Protein AF-A0A3N5R6S0-F1 (afdb_monomer)

Sequence (78 aa):
KSVTRKHVVVISGDHSTPCIKKSHTDDPIPLLVSGNGIKSDGSQRFTESWASKGSMGTLKGSQVISYVLKMMSIQKNN

Mean predicted aligned error: 5.06 Å

Solvent-accessible surface area (backbone atoms only — not comparable to full-atom values): 5327 Å² total; per-residue (Å²): 132,86,81,77,79,85,57,72,50,75,50,61,74,95,70,31,63,51,80,92,69,75,40,78,49,90,57,85,70,43,71,47,78,49,40,84,85,62,83,81,81,79,78,89,60,97,41,62,81,45,37,78,71,39,85,82,60,89,76,58,81,89,46,50,64,64,50,52,52,48,60,57,52,60,60,73,79,111

Foldseek 3Di:
DPPPDWDKDKDWDPFDQDPVNNDTDPQDIAIDIDTDQQDDPPQDDGDPVSRCVGPVHDDDPVCVVVVNVVSVVVSVVD

Secondary structure (DSSP, 8-state):
-------EEEE--SSB--TTTTS-B------EEEETTPPP-S--S-SHHHHTT-TT----GGGHHHHHHHHHHHTT--

Radius of gyration: 14.84 Å; Cα contacts (8 Å, |Δi|>4): 75; chains: 1; bounding box: 46×22×39 Å

Structure (mmCIF, N/CA/C/O backbone):
data_AF-A0A3N5R6S0-F1
#
_entry.id   AF-A0A3N5R6S0-F1
#
loop_
_atom_site.group_PDB
_atom_site.id
_atom_site.type_symbol
_atom_site.label_atom_id
_atom_site.label_alt_id
_atom_site.label_comp_id
_atom_site.label_asym_id
_atom_site.label_entity_id
_atom_site.labe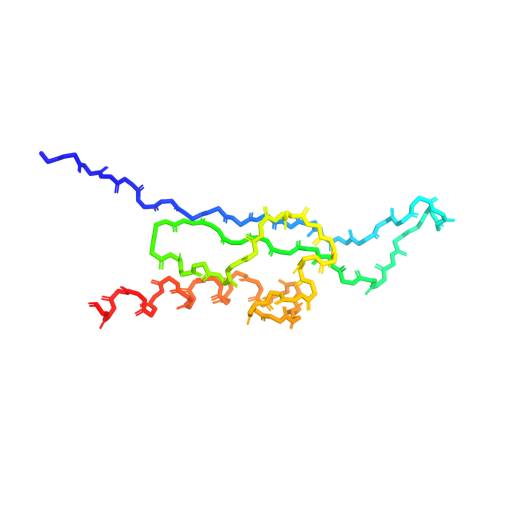l_seq_id
_atom_site.pdbx_PDB_ins_code
_atom_site.Cartn_x
_atom_site.Cartn_y
_atom_site.Cartn_z
_atom_site.occupancy
_atom_site.B_iso_or_equiv
_atom_site.auth_seq_id
_atom_site.auth_comp_id
_atom_site.auth_asym_id
_atom_site.auth_atom_id
_atom_site.pdbx_PDB_model_num
ATOM 1 N N . LYS A 1 1 ? -33.565 -11.652 11.202 1.00 43.94 1 LYS A N 1
ATOM 2 C CA . LYS A 1 1 ? -32.275 -10.939 11.397 1.00 43.94 1 LYS A CA 1
ATOM 3 C C . LYS A 1 1 ? -31.345 -11.326 10.253 1.00 43.94 1 LYS A C 1
ATOM 5 O O . LYS A 1 1 ? -30.896 -12.462 10.235 1.00 43.94 1 LYS A O 1
ATOM 10 N N . SER A 1 2 ? -31.112 -10.439 9.283 1.00 42.25 2 SER A N 1
ATOM 11 C CA . SER A 1 2 ? -30.078 -10.677 8.267 1.00 42.25 2 SER A CA 1
ATOM 12 C C . SER A 1 2 ? -28.719 -10.517 8.944 1.00 42.25 2 SER A C 1
ATOM 14 O O . SER A 1 2 ? -28.404 -9.438 9.443 1.00 42.25 2 SER A O 1
ATOM 16 N N . VAL A 1 3 ? -27.957 -11.603 9.062 1.00 55.34 3 VAL A N 1
ATOM 17 C CA . VAL A 1 3 ? -26.561 -11.542 9.503 1.00 55.34 3 VAL A CA 1
ATOM 18 C C . VAL A 1 3 ? -25.775 -10.974 8.328 1.00 55.34 3 VAL A C 1
ATOM 20 O O . VAL A 1 3 ? -25.370 -11.711 7.432 1.00 55.34 3 VAL A O 1
ATOM 23 N N . THR A 1 4 ? -25.596 -9.656 8.283 1.00 59.34 4 THR A N 1
ATOM 24 C CA . THR A 1 4 ? -24.697 -9.044 7.306 1.00 59.34 4 THR A CA 1
ATOM 25 C C . THR A 1 4 ? -23.274 -9.462 7.663 1.00 59.34 4 THR A C 1
ATOM 27 O O . THR A 1 4 ? -22.716 -9.075 8.692 1.00 59.34 4 THR A O 1
ATOM 30 N N . ARG A 1 5 ? -22.690 -10.343 6.848 1.00 62.34 5 ARG A N 1
ATOM 31 C CA . ARG A 1 5 ? -21.300 -10.767 7.018 1.00 62.34 5 ARG A CA 1
ATOM 32 C C . ARG A 1 5 ? -20.403 -9.544 6.816 1.00 62.34 5 ARG A C 1
ATOM 34 O O . ARG A 1 5 ? -20.430 -8.913 5.762 1.00 62.34 5 ARG A O 1
ATOM 41 N N . LYS A 1 6 ? -19.631 -9.185 7.844 1.00 77.88 6 LYS A N 1
ATOM 42 C CA . LYS A 1 6 ? -18.640 -8.107 7.756 1.00 77.88 6 LYS A CA 1
ATOM 43 C C . LYS A 1 6 ? -17.426 -8.641 7.002 1.00 77.88 6 LYS A C 1
ATOM 45 O O . LYS A 1 6 ? -16.668 -9.438 7.547 1.00 77.88 6 LYS A O 1
ATOM 50 N N . HIS A 1 7 ? -17.273 -8.220 5.754 1.00 88.44 7 HIS A N 1
ATOM 51 C CA . HIS A 1 7 ? -16.120 -8.551 4.925 1.00 88.44 7 HIS A CA 1
ATOM 52 C C . HIS A 1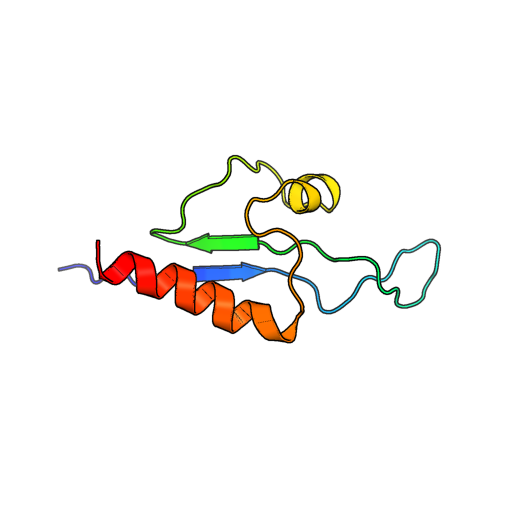 7 ? -15.138 -7.380 4.899 1.00 88.44 7 HIS A C 1
ATOM 54 O O . HIS A 1 7 ? -15.545 -6.219 4.819 1.00 88.44 7 HIS A O 1
ATOM 60 N N . VAL A 1 8 ? -13.850 -7.708 4.967 1.00 93.50 8 VAL A N 1
ATOM 61 C CA . VAL A 1 8 ? -12.749 -6.783 4.701 1.00 93.50 8 VAL A CA 1
ATOM 62 C C . VAL A 1 8 ? -11.961 -7.357 3.535 1.00 93.50 8 VAL A C 1
ATOM 64 O O . VAL A 1 8 ? -11.636 -8.542 3.525 1.00 93.50 8 VAL A O 1
ATOM 67 N N . VAL A 1 9 ? -11.703 -6.513 2.547 1.00 95.50 9 VAL A N 1
ATOM 68 C CA . VAL A 1 9 ? -10.931 -6.817 1.350 1.00 95.50 9 VAL A CA 1
ATOM 69 C C . VAL A 1 9 ? -9.597 -6.098 1.469 1.00 95.50 9 VAL A C 1
ATOM 71 O O . VAL A 1 9 ? -9.556 -4.897 1.745 1.00 95.50 9 VAL A O 1
ATOM 74 N N . VAL A 1 10 ? -8.517 -6.847 1.266 1.00 97.31 10 VAL A N 1
ATOM 75 C CA . VAL A 1 10 ? -7.147 -6.334 1.236 1.00 97.31 10 VAL A CA 1
ATOM 76 C C . VAL A 1 10 ? -6.557 -6.673 -0.126 1.00 97.31 10 VAL A C 1
ATOM 78 O O . VAL A 1 10 ? -6.590 -7.836 -0.523 1.00 97.31 10 VAL A O 1
ATOM 81 N N . ILE A 1 11 ? -6.063 -5.671 -0.851 1.00 98.06 11 ILE A N 1
ATOM 82 C CA . ILE A 1 11 ? -5.487 -5.832 -2.193 1.00 98.06 11 ILE A CA 1
ATOM 83 C C . ILE A 1 11 ? -4.101 -5.195 -2.213 1.00 98.06 11 ILE A C 1
ATOM 85 O O . ILE A 1 11 ? -3.928 -4.061 -1.772 1.00 98.06 11 ILE A O 1
ATOM 89 N N . SER A 1 12 ? -3.129 -5.936 -2.732 1.00 98.00 12 SER A N 1
ATOM 90 C CA . SER A 1 12 ? -1.748 -5.513 -2.960 1.00 98.00 12 SER A CA 1
ATOM 91 C C . SER A 1 12 ? -1.104 -6.478 -3.962 1.00 98.00 12 SER A C 1
ATOM 93 O O . SER A 1 12 ? -1.651 -7.552 -4.219 1.00 98.00 12 SER A O 1
ATOM 95 N N . GLY A 1 13 ? 0.052 -6.111 -4.509 1.00 97.50 13 GLY A N 1
ATOM 96 C CA . GLY A 1 13 ? 0.993 -7.092 -5.060 1.00 97.50 13 GLY A CA 1
ATOM 97 C C . GLY A 1 13 ? 1.825 -7.750 -3.953 1.00 97.50 13 GLY A C 1
ATOM 98 O O . GLY A 1 13 ? 1.656 -7.444 -2.769 1.00 97.50 13 GLY A O 1
ATOM 99 N N . ASP A 1 14 ? 2.755 -8.611 -4.341 1.00 96.56 14 ASP A N 1
ATOM 100 C CA . ASP A 1 14 ? 3.842 -9.124 -3.503 1.00 96.56 14 ASP A CA 1
ATOM 101 C C . ASP A 1 14 ? 5.167 -8.387 -3.760 1.00 96.56 14 ASP A C 1
ATOM 103 O O . ASP A 1 14 ? 5.956 -8.210 -2.832 1.00 96.56 14 ASP A O 1
ATOM 107 N N . HIS A 1 15 ? 5.380 -7.890 -4.982 1.00 96.94 15 HIS A N 1
ATOM 108 C CA . HIS A 1 15 ? 6.529 -7.061 -5.347 1.00 96.94 15 HIS A CA 1
ATOM 109 C C . HIS A 1 15 ? 6.249 -6.157 -6.563 1.00 96.94 15 HIS A C 1
ATOM 111 O O . HIS A 1 15 ? 5.272 -6.337 -7.292 1.00 96.94 15 HIS A O 1
ATOM 117 N N . SER A 1 16 ? 7.141 -5.195 -6.816 1.00 98.19 16 SER A N 1
ATOM 118 C CA . SER A 1 16 ? 7.130 -4.372 -8.031 1.00 98.19 16 SER A CA 1
ATOM 119 C C . SER A 1 16 ? 7.822 -5.095 -9.191 1.00 98.19 16 SER A C 1
ATOM 121 O O . SER A 1 16 ? 8.816 -5.796 -9.003 1.00 98.19 16 SER A O 1
ATOM 123 N N . THR A 1 17 ? 7.320 -4.943 -10.419 1.00 97.69 17 THR A N 1
ATOM 124 C CA . THR A 1 17 ? 8.002 -5.416 -11.645 1.00 97.69 17 THR A CA 1
ATOM 125 C C . THR A 1 17 ? 7.835 -4.393 -12.769 1.00 97.69 17 THR A C 1
ATOM 127 O O . THR A 1 17 ? 7.027 -4.581 -13.683 1.00 97.69 1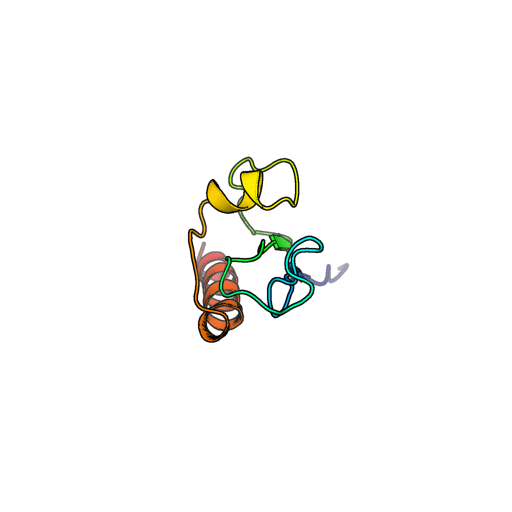7 THR A O 1
ATOM 130 N N . PRO A 1 18 ? 8.557 -3.259 -12.711 1.00 97.62 18 PRO A N 1
ATOM 131 C CA . PRO A 1 18 ? 8.418 -2.203 -13.704 1.00 97.62 18 PRO A CA 1
ATOM 132 C C . PRO A 1 18 ? 8.801 -2.699 -15.103 1.00 97.62 18 PRO A C 1
ATOM 134 O O . PRO A 1 18 ? 9.876 -3.271 -15.299 1.00 97.62 18 PRO A O 1
ATOM 137 N N . CYS A 1 19 ? 7.968 -2.407 -16.108 1.00 98.12 19 CYS A N 1
ATOM 138 C CA . CYS A 1 19 ? 8.188 -2.846 -17.495 1.00 98.12 19 CYS A CA 1
ATOM 139 C C . CYS A 1 19 ? 9.564 -2.431 -18.048 1.00 98.12 19 CYS A C 1
ATOM 141 O O . CYS A 1 19 ? 10.191 -3.187 -18.784 1.00 98.12 19 CYS A O 1
ATOM 143 N N . ILE A 1 20 ? 10.049 -1.244 -17.665 1.00 98.12 20 ILE A N 1
ATOM 144 C CA . ILE A 1 20 ? 11.351 -0.700 -18.091 1.00 98.12 20 ILE A CA 1
ATOM 145 C C . ILE A 1 20 ? 12.514 -1.534 -17.531 1.00 98.12 20 ILE A C 1
ATOM 147 O O . ILE A 1 20 ? 13.560 -1.638 -18.165 1.00 98.12 20 ILE A O 1
ATOM 151 N N . LYS A 1 21 ? 12.337 -2.136 -16.349 1.00 96.62 21 LYS A N 1
ATOM 152 C CA . LYS A 1 21 ? 13.362 -2.939 -15.673 1.00 96.62 21 LYS A CA 1
ATOM 153 C C . LYS A 1 21 ? 13.285 -4.420 -16.037 1.00 96.62 21 LYS A C 1
ATOM 155 O O . LYS A 1 21 ? 14.320 -5.073 -16.055 1.00 96.62 21 LYS A O 1
ATOM 160 N N . LYS A 1 22 ? 12.088 -4.937 -16.358 1.00 97.50 22 LYS A N 1
ATOM 161 C CA . LYS A 1 22 ? 11.832 -6.368 -16.645 1.00 97.50 22 LYS A CA 1
ATOM 162 C C . LYS A 1 22 ? 12.325 -7.307 -15.532 1.00 97.50 22 LYS A C 1
ATOM 164 O O . LYS A 1 22 ? 12.622 -8.471 -15.779 1.00 97.50 22 LYS A O 1
ATOM 169 N N . SER A 1 23 ? 12.432 -6.790 -14.316 1.00 97.88 23 SER A N 1
ATOM 170 C CA .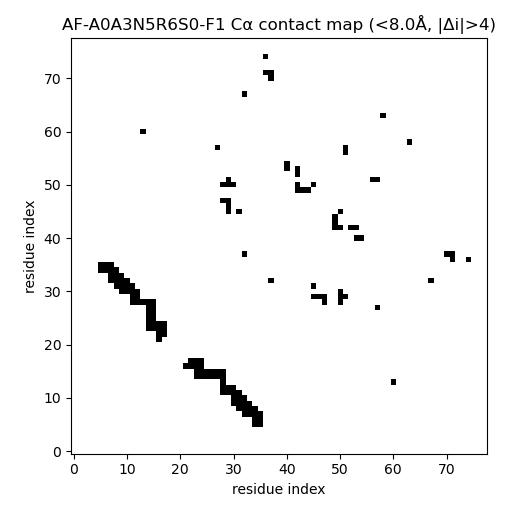 SER A 1 23 ? 12.920 -7.491 -13.136 1.00 97.88 23 SER A CA 1
ATOM 171 C C . SER A 1 23 ? 12.148 -7.012 -11.919 1.00 97.88 23 SER A C 1
ATOM 173 O O . SER A 1 23 ? 11.497 -5.962 -11.961 1.00 97.88 23 SER A O 1
ATOM 175 N N . HIS A 1 24 ? 12.252 -7.762 -10.827 1.00 97.69 24 HIS A N 1
ATOM 176 C CA . HIS A 1 24 ? 11.740 -7.297 -9.547 1.00 97.69 24 HIS A CA 1
ATOM 177 C C . HIS A 1 24 ? 12.530 -6.068 -9.091 1.00 97.69 24 HIS A C 1
ATOM 179 O O . HIS A 1 24 ? 13.723 -5.939 -9.394 1.00 97.69 24 HIS A O 1
ATOM 185 N N . THR A 1 25 ? 11.852 -5.168 -8.389 1.00 97.38 25 THR A N 1
ATOM 186 C CA . THR A 1 25 ? 12.464 -4.018 -7.720 1.00 97.38 25 THR A CA 1
ATOM 187 C C . THR A 1 25 ? 11.922 -3.889 -6.303 1.00 97.38 25 THR A C 1
ATOM 189 O O . THR A 1 25 ? 10.8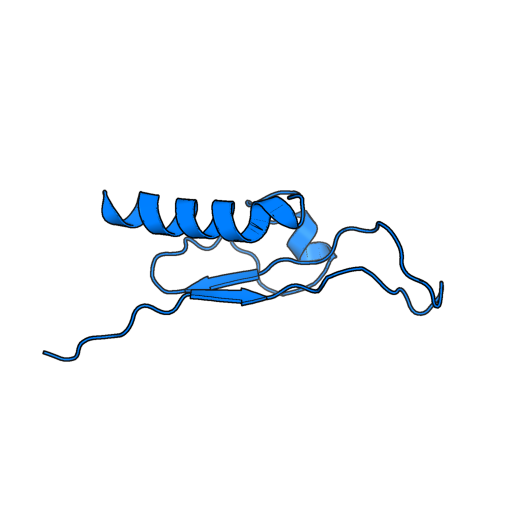43 -4.394 -5.991 1.00 97.38 25 THR A O 1
ATOM 192 N N . ASP A 1 26 ? 12.664 -3.166 -5.466 1.00 96.12 26 ASP A N 1
ATOM 193 C CA . ASP A 1 26 ? 12.290 -2.890 -4.074 1.00 96.12 26 ASP A CA 1
ATOM 194 C C . ASP A 1 26 ? 11.384 -1.650 -3.947 1.00 96.12 26 ASP A C 1
ATOM 196 O O . ASP A 1 26 ? 11.175 -1.130 -2.849 1.00 96.12 26 ASP A O 1
ATOM 200 N N . ASP A 1 27 ? 10.853 -1.149 -5.071 1.00 97.19 27 ASP A N 1
ATOM 201 C CA . ASP A 1 27 ? 9.897 -0.046 -5.068 1.00 97.19 27 ASP A CA 1
ATOM 202 C C . ASP A 1 27 ? 8.628 -0.471 -4.306 1.00 97.19 27 ASP A C 1
ATOM 204 O O . ASP A 1 27 ? 8.110 -1.572 -4.539 1.00 97.19 27 ASP A O 1
ATOM 208 N N . PRO A 1 28 ? 8.087 0.381 -3.417 1.00 97.56 28 PRO A N 1
ATOM 209 C CA . PRO A 1 28 ? 6.890 0.052 -2.660 1.00 97.56 28 PRO A CA 1
ATOM 210 C C . PRO A 1 28 ? 5.680 -0.107 -3.585 1.00 97.56 28 PRO A C 1
ATOM 212 O O . PRO A 1 28 ? 5.514 0.625 -4.560 1.00 97.56 28 PRO A O 1
ATOM 215 N N . ILE A 1 29 ? 4.794 -1.029 -3.221 1.00 98.06 29 ILE A N 1
ATOM 216 C CA . ILE A 1 29 ? 3.561 -1.331 -3.953 1.00 98.06 29 ILE A CA 1
ATOM 217 C C . ILE A 1 29 ? 2.325 -0.754 -3.245 1.00 98.06 29 ILE A C 1
ATOM 219 O O . ILE A 1 29 ? 2.319 -0.621 -2.017 1.00 98.06 29 ILE A O 1
ATOM 223 N N . PRO A 1 30 ? 1.250 -0.430 -3.985 1.00 98.31 30 PRO A N 1
ATOM 224 C CA . PRO A 1 30 ? -0.004 0.020 -3.393 1.00 98.31 30 PRO A CA 1
ATOM 225 C C . PRO A 1 30 ? -0.664 -1.041 -2.499 1.00 98.31 30 PRO A C 1
ATOM 227 O O . PRO A 1 30 ? -0.806 -2.193 -2.902 1.00 98.31 30 PRO A O 1
ATOM 230 N N . LEU A 1 31 ? -1.167 -0.622 -1.333 1.00 98.31 31 LEU A N 1
ATOM 231 C CA . LEU A 1 31 ? -2.001 -1.430 -0.439 1.00 98.31 31 LEU A CA 1
ATOM 232 C C . LEU A 1 31 ? -3.378 -0.775 -0.278 1.00 98.31 31 LEU A C 1
ATOM 234 O O . LEU A 1 31 ? -3.479 0.369 0.162 1.00 98.31 31 LEU A O 1
ATOM 238 N N . LEU A 1 32 ? -4.441 -1.513 -0.592 1.00 97.69 32 LEU A N 1
ATOM 239 C CA . LEU A 1 32 ? -5.829 -1.110 -0.371 1.00 97.69 32 LEU A CA 1
ATOM 240 C C . LEU A 1 32 ? -6.446 -1.972 0.726 1.00 97.69 32 LEU A C 1
ATOM 242 O O . LEU A 1 32 ? -6.393 -3.197 0.657 1.00 97.69 32 LEU A O 1
ATOM 246 N N . VAL A 1 33 ? -7.096 -1.327 1.692 1.00 96.62 33 VAL A N 1
ATOM 247 C CA . VAL A 1 33 ? -7.925 -1.983 2.706 1.00 96.62 33 VAL A CA 1
ATOM 248 C C . VAL A 1 33 ? -9.310 -1.355 2.651 1.00 96.62 33 VAL A C 1
ATOM 250 O O . VAL A 1 33 ? -9.456 -0.150 2.835 1.00 96.62 33 VAL A O 1
ATOM 253 N N . SER A 1 34 ? -10.330 -2.164 2.382 1.00 94.25 34 SER A N 1
ATOM 254 C CA . SER 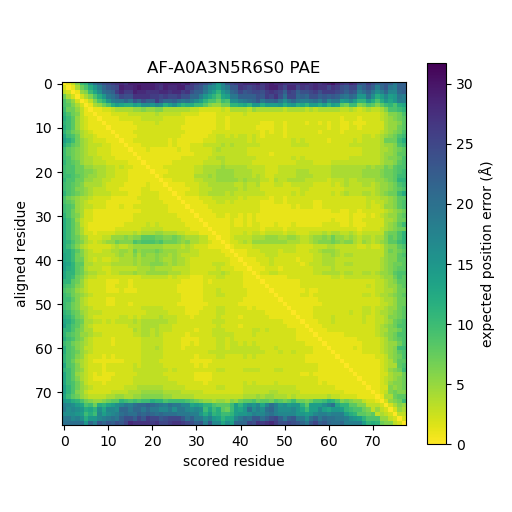A 1 34 ? -11.712 -1.700 2.255 1.00 94.25 34 SER A CA 1
ATOM 255 C C . SER A 1 34 ? -12.666 -2.654 2.955 1.00 94.25 34 SER A C 1
ATOM 257 O O . SER A 1 34 ? -12.511 -3.871 2.894 1.00 94.25 34 SER A O 1
ATOM 259 N N . GLY A 1 35 ? -13.662 -2.113 3.643 1.00 90.75 35 GLY A N 1
ATOM 260 C CA . GLY A 1 35 ? -14.648 -2.915 4.350 1.00 90.75 35 GLY A CA 1
ATOM 261 C C . GLY A 1 35 ? -15.476 -2.089 5.318 1.00 90.75 35 GLY A C 1
ATOM 262 O O . GLY A 1 35 ? -15.178 -0.930 5.608 1.00 90.75 35 GLY A O 1
ATOM 263 N N . ASN A 1 36 ? -16.533 -2.704 5.838 1.00 86.00 36 ASN A N 1
ATOM 264 C CA . ASN A 1 36 ? -17.438 -2.035 6.762 1.00 86.00 36 ASN A CA 1
ATOM 265 C C . ASN A 1 36 ? -16.717 -1.657 8.070 1.00 86.00 36 ASN A C 1
ATOM 267 O O . ASN A 1 36 ? -16.268 -2.541 8.799 1.00 86.00 36 ASN A O 1
ATOM 271 N N . GLY A 1 37 ? -16.676 -0.361 8.394 1.00 80.81 37 GLY A N 1
ATOM 272 C CA . GLY A 1 37 ? -16.002 0.168 9.588 1.00 80.81 37 GLY A CA 1
ATOM 273 C C . GLY A 1 37 ? -14.538 0.572 9.376 1.00 80.81 37 GLY A C 1
ATOM 274 O O . GLY A 1 37 ? -13.903 1.041 10.315 1.00 80.81 37 GLY A O 1
ATOM 275 N N . ILE A 1 38 ? -13.993 0.436 8.162 1.00 88.88 38 ILE A N 1
ATOM 276 C CA . ILE A 1 38 ? -12.701 1.036 7.809 1.00 88.88 38 ILE A CA 1
ATOM 277 C C . ILE A 1 38 ? -12.935 2.506 7.450 1.00 88.88 38 ILE A C 1
ATOM 279 O O . ILE A 1 38 ? -13.717 2.818 6.551 1.00 88.88 38 ILE A O 1
ATOM 283 N N . LYS A 1 39 ? -12.278 3.423 8.168 1.00 89.94 39 LYS A N 1
ATOM 284 C CA . LYS A 1 39 ? -12.364 4.861 7.890 1.00 89.94 39 LYS A CA 1
ATOM 285 C C . LYS A 1 39 ? -11.580 5.182 6.616 1.00 89.94 39 LYS A C 1
ATOM 287 O O . LYS A 1 39 ? -10.401 4.857 6.529 1.00 89.94 39 LYS A O 1
ATOM 292 N N . SER A 1 40 ? -12.231 5.836 5.654 1.00 92.19 40 SER A N 1
ATOM 293 C CA . SER A 1 40 ? -11.559 6.341 4.453 1.00 92.19 40 SER A CA 1
ATOM 294 C C . SER A 1 40 ? -10.604 7.481 4.809 1.00 92.19 40 SER A C 1
ATOM 296 O O . SER A 1 40 ? -10.924 8.330 5.645 1.00 92.19 40 SER A O 1
ATOM 298 N N . ASP A 1 41 ? -9.454 7.516 4.141 1.00 94.56 41 ASP A N 1
ATOM 299 C CA . ASP A 1 41 ? -8.476 8.601 4.225 1.00 94.56 41 ASP A CA 1
ATOM 300 C C . ASP A 1 41 ? -8.596 9.623 3.084 1.00 94.56 41 ASP A C 1
ATOM 302 O O . ASP A 1 41 ? -7.741 10.491 2.934 1.00 94.56 41 ASP A O 1
ATOM 306 N N . GLY A 1 42 ? -9.670 9.543 2.291 1.00 95.19 42 GLY A N 1
ATOM 307 C CA . GLY A 1 42 ? -9.923 10.441 1.164 1.00 95.19 42 GLY A CA 1
ATOM 308 C C . GLY A 1 42 ? -9.255 10.024 -0.150 1.00 95.19 42 GLY A C 1
ATOM 309 O O . GLY A 1 42 ? -9.426 10.719 -1.154 1.00 95.19 42 GLY A O 1
ATOM 310 N N . SER A 1 43 ? -8.538 8.894 -0.185 1.00 96.00 43 SER A N 1
ATOM 311 C CA . SER A 1 43 ? -7.977 8.344 -1.424 1.00 96.00 43 SER A CA 1
ATOM 312 C C . SER A 1 43 ? -9.071 7.968 -2.428 1.00 96.00 43 SER A C 1
ATOM 314 O O . SER A 1 43 ? -10.048 7.308 -2.077 1.00 96.00 43 SER A O 1
ATOM 316 N N . GLN A 1 44 ? -8.899 8.359 -3.696 1.00 95.50 44 GLN A N 1
ATOM 317 C CA . GLN A 1 44 ? -9.917 8.151 -4.742 1.00 95.50 44 GLN A CA 1
ATOM 318 C C . GLN A 1 44 ? -9.570 7.047 -5.749 1.00 95.50 44 GLN A C 1
ATOM 320 O O . GLN A 1 44 ? -10.450 6.563 -6.459 1.00 95.50 44 GLN A O 1
ATOM 325 N N . ARG A 1 45 ? -8.291 6.663 -5.865 1.00 97.50 45 ARG A N 1
ATOM 326 C CA . ARG A 1 45 ? -7.816 5.680 -6.854 1.00 97.50 45 ARG A CA 1
ATOM 327 C C . ARG A 1 45 ? -6.769 4.753 -6.246 1.00 97.50 45 ARG A C 1
ATOM 329 O O . ARG A 1 45 ? -5.997 5.167 -5.388 1.00 97.50 45 ARG A O 1
ATOM 336 N N . PHE A 1 46 ? -6.710 3.523 -6.747 1.00 97.81 46 PHE A N 1
ATOM 337 C CA . PHE A 1 46 ? -5.670 2.555 -6.406 1.00 97.81 46 PHE A CA 1
ATOM 338 C C . PHE A 1 46 ? -4.513 2.661 -7.407 1.00 97.81 46 PHE A C 1
ATOM 340 O O . PHE A 1 46 ? -4.512 2.000 -8.442 1.00 97.81 46 PHE A O 1
ATOM 347 N N . THR A 1 47 ? -3.578 3.571 -7.132 1.00 98.19 47 THR A N 1
ATOM 348 C CA . THR A 1 47 ? -2.340 3.768 -7.903 1.00 98.19 47 THR A CA 1
ATOM 349 C C . THR A 1 47 ? -1.186 4.086 -6.955 1.00 98.19 47 THR A C 1
ATOM 351 O O . THR A 1 47 ? -1.412 4.505 -5.820 1.00 98.19 47 THR A O 1
ATOM 354 N N . GLU A 1 48 ? 0.050 3.960 -7.424 1.00 98.12 48 GLU A N 1
ATOM 355 C CA . GLU A 1 48 ? 1.282 4.240 -6.676 1.00 98.12 48 GLU A CA 1
ATOM 356 C C . GLU A 1 48 ? 1.304 5.673 -6.122 1.00 98.12 48 GLU A C 1
ATOM 358 O O . GLU A 1 48 ? 1.643 5.898 -4.962 1.00 98.12 48 GLU A O 1
ATOM 363 N N . SER A 1 49 ? 0.859 6.652 -6.920 1.00 97.81 49 SER A N 1
ATOM 364 C CA . SER A 1 49 ? 0.818 8.068 -6.517 1.00 97.81 49 SER A CA 1
ATOM 365 C C . SER A 1 49 ? -0.237 8.383 -5.449 1.00 97.81 49 SER A C 1
ATOM 367 O O . SER A 1 49 ? -0.055 9.315 -4.665 1.00 97.81 49 SER A O 1
ATOM 369 N N . TRP A 1 50 ? -1.353 7.649 -5.424 1.00 98.00 50 TRP A N 1
ATOM 370 C CA . TRP A 1 50 ? -2.354 7.792 -4.363 1.00 98.00 50 TRP A CA 1
ATOM 371 C C . TRP A 1 50 ? -1.938 7.026 -3.108 1.00 98.00 50 TRP A C 1
ATOM 373 O O . TRP A 1 50 ? -2.063 7.561 -2.010 1.00 98.00 50 TRP A O 1
ATOM 383 N N . ALA A 1 51 ? -1.368 5.829 -3.265 1.00 97.81 51 ALA A N 1
ATOM 384 C CA . ALA A 1 51 ? -0.884 5.018 -2.153 1.00 97.81 51 ALA A CA 1
ATOM 385 C C . ALA A 1 51 ? 0.205 5.730 -1.337 1.00 97.81 51 ALA A C 1
ATOM 387 O O . ALA A 1 51 ? 0.180 5.664 -0.111 1.00 97.81 51 ALA A O 1
ATOM 388 N N . SER A 1 52 ? 1.102 6.486 -1.982 1.00 97.00 52 SER A N 1
ATOM 389 C CA . SER A 1 52 ? 2.142 7.258 -1.281 1.00 97.00 52 SER A CA 1
ATOM 390 C C . SER A 1 52 ? 1.606 8.384 -0.388 1.00 97.00 52 SER A C 1
ATOM 392 O O . SER A 1 52 ? 2.339 8.898 0.454 1.00 97.00 52 SER A O 1
ATOM 394 N N . LYS A 1 53 ? 0.333 8.764 -0.553 1.00 96.88 53 LYS A N 1
ATOM 395 C CA . LYS A 1 53 ? -0.365 9.783 0.247 1.00 96.88 53 LYS A CA 1
ATOM 396 C C . LYS A 1 53 ? -1.328 9.168 1.267 1.00 96.88 53 LYS A C 1
ATOM 398 O O . LYS A 1 53 ? -1.965 9.907 2.014 1.00 96.88 53 LYS A O 1
ATOM 403 N N . GLY A 1 54 ? -1.463 7.841 1.271 1.00 96.00 54 GLY A N 1
ATOM 404 C CA . GLY A 1 54 ? -2.390 7.125 2.134 1.00 96.00 54 GLY A CA 1
ATOM 405 C C . GLY A 1 54 ? -1.994 7.206 3.608 1.00 96.00 54 GLY A C 1
ATOM 406 O O . GLY A 1 54 ? -0.818 7.193 3.973 1.00 96.00 54 GLY A O 1
ATOM 407 N N . SER A 1 55 ? -2.999 7.235 4.475 1.00 95.50 55 SER A N 1
ATOM 408 C CA . SER A 1 55 ? -2.836 7.387 5.928 1.00 95.50 55 SER A CA 1
ATOM 409 C C . SER A 1 55 ? -2.143 6.208 6.622 1.00 95.50 55 SER A C 1
ATOM 411 O O . SER A 1 55 ? -1.634 6.366 7.730 1.00 95.50 55 SER A O 1
ATOM 413 N N . MET A 1 56 ? -2.098 5.032 5.981 1.00 95.25 56 MET A N 1
ATOM 414 C CA . MET A 1 56 ? -1.402 3.850 6.508 1.00 95.25 56 MET A CA 1
ATOM 415 C C . MET A 1 56 ? 0.126 3.998 6.465 1.00 95.25 56 MET A C 1
ATOM 417 O O . MET A 1 56 ? 0.823 3.292 7.195 1.00 95.25 56 MET A O 1
ATOM 421 N N . GLY A 1 57 ? 0.642 4.909 5.630 1.00 95.94 57 GLY A N 1
ATOM 422 C CA . GLY A 1 57 ? 2.071 5.046 5.366 1.00 95.94 57 GLY A CA 1
ATOM 423 C C . GLY A 1 57 ? 2.677 3.791 4.729 1.00 95.94 57 GLY A C 1
ATOM 424 O O . GLY A 1 57 ? 1.980 2.963 4.141 1.00 95.94 57 GLY A O 1
ATOM 425 N N . THR A 1 58 ? 3.995 3.646 4.852 1.00 96.94 58 THR A N 1
ATOM 426 C CA . THR A 1 58 ? 4.729 2.492 4.317 1.00 96.94 58 THR A CA 1
ATOM 427 C C . THR A 1 58 ? 4.814 1.376 5.355 1.00 96.94 58 THR A C 1
ATOM 429 O O . THR A 1 58 ? 5.262 1.594 6.481 1.00 96.94 58 THR A O 1
ATOM 432 N N . LEU A 1 59 ? 4.438 0.159 4.959 1.00 97.62 59 LEU A N 1
ATOM 433 C CA . LEU A 1 59 ? 4.480 -1.041 5.796 1.00 97.62 59 LEU A CA 1
ATOM 434 C C . LEU A 1 59 ? 5.419 -2.083 5.189 1.00 97.62 59 LEU A C 1
ATOM 436 O O . LEU A 1 59 ? 5.534 -2.194 3.969 1.00 97.62 59 LEU A O 1
ATOM 440 N N . LYS A 1 60 ? 6.043 -2.911 6.032 1.00 97.69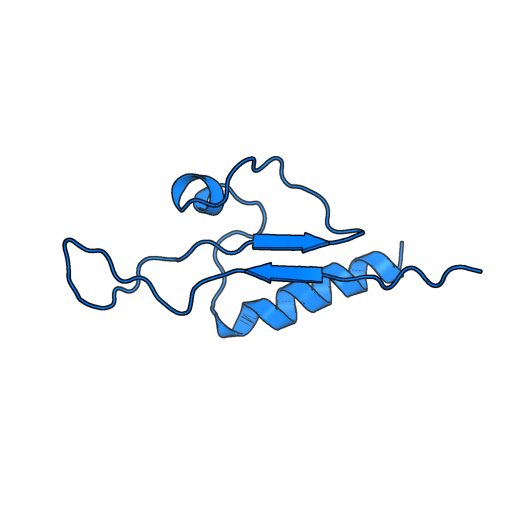 60 LYS A N 1
ATOM 441 C CA . LYS A 1 60 ? 6.655 -4.157 5.553 1.00 97.69 60 LYS A CA 1
ATOM 442 C C . LYS A 1 60 ? 5.552 -5.152 5.198 1.00 97.69 60 LYS A C 1
ATOM 444 O O . LYS A 1 60 ? 4.550 -5.228 5.909 1.00 97.69 60 LYS A O 1
ATOM 449 N N . GLY A 1 61 ? 5.767 -5.984 4.176 1.00 96.25 61 GLY A N 1
ATOM 450 C CA . GLY A 1 61 ? 4.794 -7.009 3.765 1.00 96.25 61 GLY A CA 1
ATOM 451 C C . GLY A 1 61 ? 4.330 -7.905 4.923 1.00 96.25 61 GLY A C 1
ATOM 452 O O . GLY A 1 61 ? 3.138 -8.155 5.088 1.00 96.25 61 GLY A O 1
ATOM 453 N N . SER A 1 62 ? 5.248 -8.280 5.821 1.00 97.00 62 SER A N 1
ATOM 454 C CA . SER A 1 62 ? 4.947 -9.081 7.018 1.00 97.00 62 SER A CA 1
ATOM 455 C C . SER A 1 62 ? 4.047 -8.387 8.050 1.00 97.00 62 SER A C 1
ATOM 457 O O . SER A 1 62 ? 3.480 -9.048 8.917 1.00 97.00 62 SER A O 1
ATOM 459 N N . GLN A 1 63 ? 3.898 -7.063 7.979 1.00 97.94 63 GLN A N 1
ATOM 460 C CA . GLN A 1 63 ? 3.076 -6.283 8.904 1.00 97.94 63 GLN A CA 1
ATOM 461 C C . GLN A 1 63 ? 1.638 -6.102 8.407 1.00 97.94 63 GLN A C 1
ATOM 463 O O . GLN A 1 63 ? 0.774 -5.770 9.218 1.00 97.94 63 GLN A O 1
ATOM 468 N N . VAL A 1 64 ? 1.363 -6.335 7.117 1.00 97.25 64 VAL A N 1
ATOM 469 C CA . VAL A 1 64 ? 0.084 -5.994 6.469 1.00 97.25 64 VAL A CA 1
ATOM 470 C C . VAL A 1 64 ? -1.108 -6.626 7.189 1.00 97.25 64 VAL A C 1
ATOM 472 O O . VAL A 1 64 ? -2.010 -5.916 7.630 1.00 97.25 64 VAL A O 1
ATOM 475 N N . ILE A 1 65 ? -1.102 -7.948 7.379 1.00 96.00 65 ILE A N 1
ATOM 476 C CA . ILE A 1 65 ? -2.241 -8.655 7.985 1.00 96.00 65 ILE A CA 1
ATOM 477 C C . ILE A 1 65 ? -2.438 -8.250 9.450 1.00 96.00 65 ILE A C 1
ATOM 479 O O . ILE A 1 65 ? -3.555 -7.930 9.857 1.00 96.00 65 ILE A O 1
ATOM 483 N N . SER A 1 66 ? -1.361 -8.195 10.236 1.00 96.00 66 SER A N 1
ATOM 484 C CA . SER A 1 66 ? -1.419 -7.784 11.644 1.00 96.00 66 SER A CA 1
ATOM 485 C C . SER A 1 66 ? -1.939 -6.352 11.805 1.00 96.00 66 SER A C 1
ATOM 487 O O . SER A 1 66 ? -2.735 -6.078 12.704 1.00 96.00 66 SER A O 1
ATOM 489 N N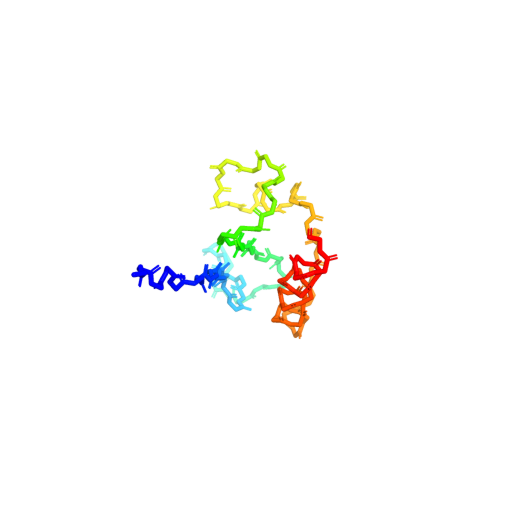 . TYR A 1 67 ? -1.535 -5.444 10.912 1.00 95.56 67 TYR A N 1
ATOM 490 C CA . TYR A 1 67 ? -2.013 -4.064 10.888 1.00 95.56 67 TYR A CA 1
ATOM 491 C C . TYR A 1 67 ? -3.514 -3.996 10.569 1.00 95.56 67 TYR A C 1
ATOM 493 O O . TYR A 1 67 ? -4.266 -3.353 11.302 1.00 95.56 67 TYR A O 1
ATOM 501 N N . VAL A 1 68 ? -3.979 -4.727 9.549 1.00 94.00 68 VAL A N 1
ATOM 502 C CA . VAL A 1 68 ? -5.406 -4.794 9.183 1.00 94.00 68 VAL A CA 1
ATOM 503 C C . VAL A 1 68 ? -6.256 -5.366 10.317 1.00 94.00 68 VAL A C 1
ATOM 505 O O . VAL A 1 68 ? -7.280 -4.782 10.670 1.00 94.00 68 VAL A O 1
ATOM 508 N N . LEU A 1 69 ? -5.822 -6.456 10.954 1.00 92.12 69 LEU A N 1
ATOM 509 C CA . LEU A 1 69 ? -6.539 -7.041 12.091 1.00 92.12 69 LEU A CA 1
ATOM 510 C C . LEU A 1 69 ? -6.628 -6.073 13.278 1.00 92.12 69 LEU A C 1
ATOM 512 O O . LEU A 1 69 ? -7.673 -6.001 13.926 1.00 92.12 69 LEU A O 1
ATOM 516 N N . LYS A 1 70 ? -5.572 -5.290 13.538 1.00 91.56 70 LYS A N 1
ATOM 517 C CA . LYS A 1 70 ? -5.586 -4.234 14.559 1.00 91.56 70 LYS A CA 1
ATOM 518 C C . LYS A 1 70 ? -6.572 -3.117 14.209 1.00 91.56 70 LYS A C 1
ATOM 520 O O . LYS A 1 70 ? -7.320 -2.682 15.081 1.00 91.56 70 LYS A O 1
ATOM 525 N N . MET A 1 71 ? -6.625 -2.683 12.947 1.00 88.88 71 MET A N 1
ATOM 526 C CA . MET A 1 71 ? -7.637 -1.718 12.500 1.00 88.88 71 MET A CA 1
ATOM 527 C C . MET A 1 71 ? -9.054 -2.249 12.734 1.00 88.88 71 MET A C 1
ATOM 529 O O . MET A 1 71 ? -9.910 -1.508 13.204 1.00 88.88 71 MET A O 1
ATOM 533 N N . MET A 1 72 ? -9.298 -3.536 12.476 1.00 86.12 72 MET A N 1
ATOM 534 C CA . MET A 1 72 ? -10.602 -4.167 12.701 1.00 86.12 72 MET A CA 1
ATOM 535 C C . MET A 1 72 ? -10.948 -4.340 14.188 1.00 86.12 72 MET A C 1
ATOM 537 O O . MET A 1 72 ? -12.119 -4.247 14.553 1.00 86.12 72 MET A O 1
ATOM 541 N N . SER A 1 73 ? -9.964 -4.620 15.050 1.00 80.00 73 SER A N 1
ATOM 542 C CA . SER A 1 73 ? -10.196 -4.852 16.482 1.00 80.00 73 SER A CA 1
ATOM 543 C C . SER A 1 73 ? -10.439 -3.561 17.260 1.00 80.00 73 SER A C 1
ATOM 545 O O . SER A 1 73 ? -11.313 -3.543 18.123 1.00 80.00 73 SER A O 1
ATOM 547 N N . ILE A 1 74 ? -9.753 -2.468 16.9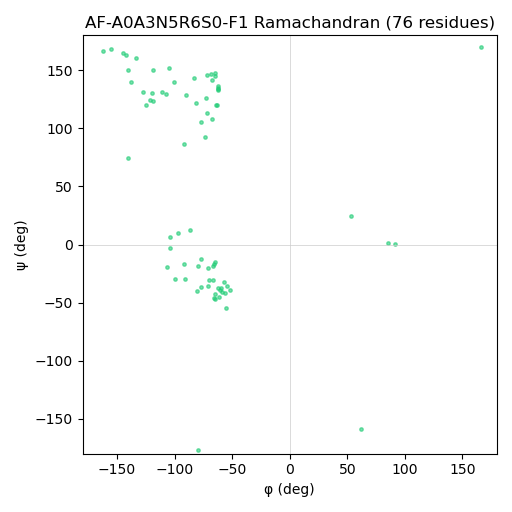07 1.00 62.59 74 ILE A N 1
ATOM 548 C CA . ILE A 1 74 ? -9.997 -1.133 17.480 1.00 62.59 74 ILE A CA 1
ATOM 549 C C . ILE A 1 74 ? -11.462 -0.710 17.270 1.00 62.59 74 ILE A C 1
ATOM 551 O O . ILE A 1 74 ? -12.051 -0.078 18.137 1.00 62.59 74 ILE A O 1
ATOM 555 N N . GLN A 1 75 ? -12.085 -1.131 16.166 1.00 58.25 75 GLN A N 1
ATOM 556 C CA . GLN A 1 75 ? -13.484 -0.817 15.854 1.00 58.25 75 GLN A CA 1
ATOM 557 C C . GLN A 1 75 ? -14.515 -1.647 16.636 1.00 58.25 75 GLN A C 1
ATOM 559 O O . GLN A 1 75 ? -15.694 -1.327 16.583 1.00 58.25 75 GLN A O 1
ATOM 564 N N . LYS A 1 76 ? -14.127 -2.728 17.330 1.00 57.47 76 LYS A N 1
ATOM 565 C CA . LYS A 1 76 ? -15.062 -3.488 18.186 1.00 57.47 76 LYS A CA 1
ATOM 566 C C . LYS A 1 76 ? -15.295 -2.834 19.552 1.00 57.47 76 LYS A C 1
ATOM 568 O O . LYS A 1 76 ? -16.259 -3.201 20.214 1.00 57.47 76 LYS A O 1
ATOM 573 N N . ASN A 1 77 ? -14.407 -1.928 19.961 1.00 51.47 77 ASN A N 1
ATOM 574 C CA . ASN A 1 77 ? -14.406 -1.309 21.289 1.00 51.47 77 ASN A CA 1
ATOM 575 C C . ASN A 1 77 ? -14.934 0.140 21.284 1.00 51.47 77 ASN A C 1
ATOM 577 O O . ASN A 1 77 ? -14.873 0.798 22.319 1.00 51.47 77 ASN A O 1
ATOM 581 N N . ASN A 1 78 ? -15.440 0.604 20.137 1.00 44.09 78 ASN A N 1
ATOM 582 C CA . ASN A 1 78 ? -16.204 1.842 19.953 1.00 44.09 78 ASN A CA 1
ATOM 583 C C . ASN A 1 78 ? -17.626 1.488 19.504 1.00 44.09 78 ASN A C 1
ATOM 585 O O . ASN A 1 78 ? -18.529 2.316 19.743 1.00 44.09 78 ASN A O 1
#

pLDDT: mean 89.75, std 14.67, range [42.25, 98.31]